Protein AF-A0A929H6L9-F1 (afdb_monomer)

Sequence (49 aa):
MRFGELNEKYPGGVESQAAHLREEGYIVEPGKGKKPPKVKDFEKALVEA

Structure (mmCIF, N/CA/C/O backbone):
data_AF-A0A929H6L9-F1
#
_entry.id   AF-A0A929H6L9-F1
#
loop_
_atom_site.group_PDB
_atom_site.id
_atom_site.type_symbol
_atom_site.label_atom_id
_atom_site.label_alt_id
_atom_site.label_comp_id
_atom_site.label_asym_id
_atom_site.label_entity_id
_atom_site.label_seq_id
_atom_site.pdbx_PDB_ins_code
_atom_site.Cartn_x
_atom_site.Cartn_y
_atom_site.Cartn_z
_atom_site.occupancy
_atom_site.B_iso_or_equiv
_atom_site.auth_seq_id
_atom_site.auth_comp_id
_atom_site.auth_asym_id
_atom_site.auth_atom_id
_atom_site.pdbx_PDB_model_num
ATOM 1 N N . MET A 1 1 ? 6.432 -6.701 8.088 1.00 49.94 1 MET A N 1
ATOM 2 C CA . MET A 1 1 ? 6.015 -5.565 7.236 1.00 49.94 1 MET A CA 1
ATOM 3 C C . MET A 1 1 ? 4.922 -4.816 7.986 1.00 49.94 1 MET A C 1
ATOM 5 O O . MET A 1 1 ? 3.936 -5.452 8.313 1.00 49.94 1 MET A O 1
ATOM 9 N N . ARG A 1 2 ? 5.124 -3.544 8.362 1.00 58.75 2 ARG A N 1
ATOM 10 C CA . ARG A 1 2 ? 4.187 -2.771 9.215 1.00 58.75 2 ARG A CA 1
ATOM 11 C C . ARG A 1 2 ? 3.621 -1.501 8.548 1.00 58.75 2 ARG A C 1
ATOM 13 O O . ARG A 1 2 ? 2.936 -0.747 9.214 1.00 58.75 2 ARG A O 1
ATOM 20 N N . PHE A 1 3 ? 3.883 -1.259 7.259 1.00 70.56 3 PHE A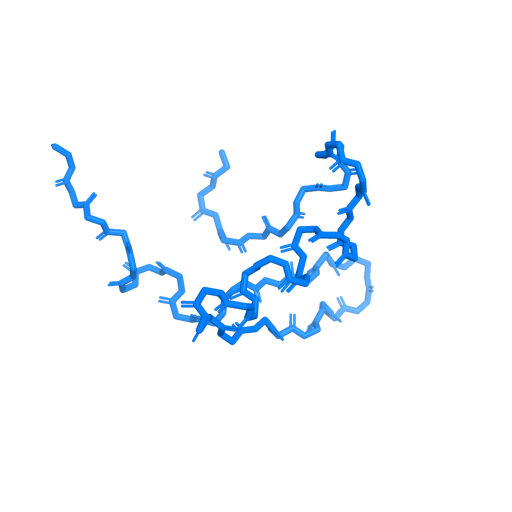 N 1
ATOM 21 C CA . PHE A 1 3 ? 3.677 0.069 6.649 1.00 70.56 3 PHE A CA 1
ATOM 22 C C . PHE A 1 3 ? 2.616 0.145 5.536 1.00 70.56 3 PHE A C 1
ATOM 24 O O . PHE A 1 3 ? 2.558 1.153 4.839 1.00 70.56 3 PHE A O 1
ATOM 31 N N . GLY A 1 4 ? 1.799 -0.895 5.323 1.00 75.25 4 GLY A N 1
ATOM 32 C CA . GLY A 1 4 ? 0.768 -0.884 4.266 1.00 75.25 4 GLY A CA 1
ATOM 33 C C . GLY A 1 4 ? 1.309 -0.758 2.832 1.00 75.25 4 GLY A C 1
ATOM 34 O O . GLY A 1 4 ? 0.553 -0.463 1.907 1.00 75.25 4 GLY A O 1
ATOM 35 N N . GLU A 1 5 ? 2.620 -0.934 2.655 1.00 84.94 5 GLU A N 1
ATOM 36 C CA . GLU A 1 5 ? 3.306 -0.917 1.365 1.00 84.94 5 GLU A CA 1
ATOM 37 C C . GLU A 1 5 ? 2.990 -2.184 0.571 1.00 84.94 5 GLU A C 1
ATOM 39 O O . GLU A 1 5 ? 2.926 -3.287 1.126 1.00 84.94 5 GLU A O 1
ATOM 44 N N . LEU A 1 6 ? 2.826 -2.023 -0.740 1.00 84.88 6 LEU A N 1
ATOM 45 C CA . LEU A 1 6 ? 2.640 -3.145 -1.647 1.00 84.88 6 LEU A CA 1
ATOM 46 C C . LEU A 1 6 ? 3.963 -3.899 -1.815 1.00 84.88 6 LEU A C 1
ATOM 48 O O . LEU A 1 6 ? 5.040 -3.306 -1.906 1.00 84.88 6 LEU A O 1
ATOM 52 N N . ASN A 1 7 ? 3.878 -5.226 -1.839 1.00 80.50 7 ASN A N 1
ATOM 53 C CA . ASN A 1 7 ? 5.041 -6.098 -1.880 1.00 80.50 7 ASN A CA 1
ATOM 54 C C . ASN A 1 7 ? 5.290 -6.558 -3.317 1.00 80.50 7 ASN A C 1
ATOM 56 O O . ASN A 1 7 ? 4.538 -7.362 -3.859 1.00 80.50 7 ASN A O 1
ATOM 60 N N . GLU A 1 8 ? 6.397 -6.112 -3.905 1.00 78.31 8 GLU A N 1
ATOM 61 C CA . GLU A 1 8 ? 6.813 -6.482 -5.266 1.00 78.31 8 GLU A CA 1
ATOM 62 C C . GLU A 1 8 ? 6.974 -7.992 -5.481 1.00 78.31 8 GLU A C 1
ATOM 64 O O . GLU A 1 8 ? 6.874 -8.467 -6.609 1.00 78.31 8 GLU A O 1
ATOM 69 N N . LYS A 1 9 ? 7.197 -8.758 -4.407 1.00 83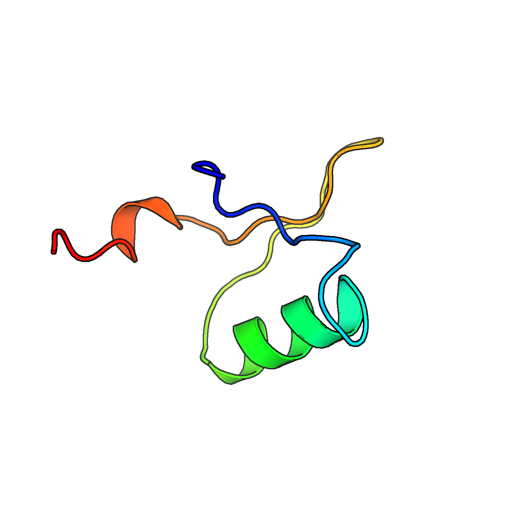.88 9 LYS A N 1
ATOM 70 C CA . LYS A 1 9 ? 7.339 -10.219 -4.460 1.00 83.88 9 LYS A CA 1
ATOM 71 C C . LYS A 1 9 ? 6.010 -10.967 -4.363 1.00 83.88 9 LYS A C 1
ATOM 73 O O . LYS A 1 9 ? 6.017 -12.197 -4.374 1.00 83.88 9 LYS A O 1
ATOM 78 N N . TYR A 1 10 ? 4.889 -10.265 -4.213 1.00 78.44 10 TYR A N 1
ATOM 79 C CA . TYR A 1 10 ? 3.580 -10.904 -4.214 1.00 78.44 10 TYR A CA 1
ATOM 80 C C . TYR A 1 10 ? 3.279 -11.473 -5.612 1.00 78.44 10 TYR A C 1
ATOM 82 O O . TYR A 1 10 ? 3.649 -10.842 -6.607 1.00 78.44 10 TYR A O 1
ATOM 90 N N . PRO A 1 11 ? 2.641 -12.653 -5.729 1.00 82.31 11 PRO A N 1
ATOM 91 C CA . PRO A 1 11 ? 2.269 -13.202 -7.030 1.00 82.31 11 PRO A CA 1
ATOM 92 C C . PRO A 1 11 ? 1.473 -12.187 -7.862 1.00 82.31 11 PRO A C 1
ATOM 94 O O . PRO A 1 11 ? 0.529 -11.578 -7.368 1.00 82.31 11 PRO A O 1
ATOM 97 N N . GLY A 1 12 ? 1.884 -11.973 -9.114 1.00 84.62 12 GLY A N 1
ATOM 98 C CA . GLY A 1 12 ? 1.295 -10.950 -9.991 1.00 84.62 12 GLY A CA 1
ATOM 99 C C . GLY A 1 12 ? 1.847 -9.527 -9.802 1.00 84.62 12 GLY A C 1
A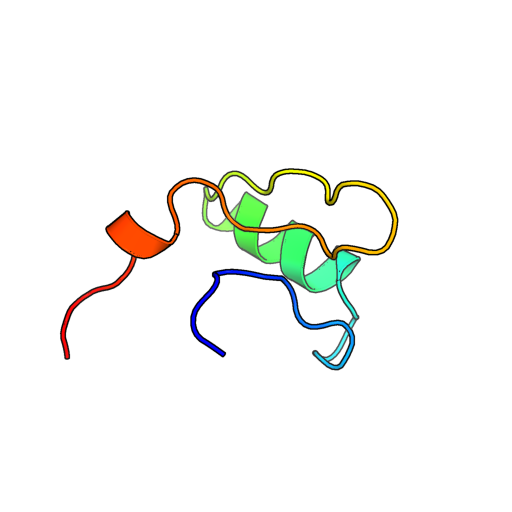TOM 100 O O . GLY A 1 12 ? 1.499 -8.635 -10.577 1.00 84.62 12 GLY A O 1
ATOM 101 N N . GLY A 1 13 ? 2.737 -9.305 -8.832 1.00 89.88 13 GLY A N 1
ATOM 102 C CA . GLY A 1 13 ? 3.426 -8.036 -8.604 1.00 89.88 13 GLY A CA 1
ATOM 103 C C . GLY A 1 13 ? 2.539 -6.921 -8.038 1.00 89.88 13 GLY A C 1
ATOM 104 O O . GLY A 1 13 ? 1.365 -7.112 -7.717 1.00 89.88 13 GLY A O 1
ATOM 105 N N . VAL A 1 14 ? 3.128 -5.727 -7.927 1.00 89.75 14 VAL A N 1
ATOM 106 C CA . VAL A 1 14 ? 2.494 -4.538 -7.325 1.00 89.75 14 VAL A CA 1
ATOM 107 C C . VAL A 1 14 ? 1.203 -4.143 -8.039 1.00 89.75 14 VAL A C 1
ATOM 109 O O . VAL A 1 14 ? 0.227 -3.814 -7.375 1.00 89.75 14 VAL A O 1
ATOM 112 N N . GLU A 1 15 ? 1.167 -4.197 -9.371 1.00 90.19 15 GLU A N 1
ATOM 113 C CA . GLU A 1 15 ? -0.013 -3.778 -10.139 1.00 90.19 15 GLU A CA 1
ATOM 114 C C . GLU A 1 15 ? -1.224 -4.680 -9.877 1.00 90.19 15 GLU A C 1
ATOM 116 O O . GLU A 1 15 ? -2.324 -4.178 -9.644 1.00 90.19 15 GLU A O 1
ATOM 121 N N . SER A 1 16 ? -1.018 -6.000 -9.828 1.00 91.50 16 SER A N 1
ATOM 122 C CA . SER A 1 16 ? -2.098 -6.951 -9.534 1.00 91.50 16 SER A CA 1
ATOM 123 C C . SER A 1 16 ? -2.597 -6.793 -8.100 1.00 91.50 16 SER A C 1
ATOM 125 O O . SER A 1 16 ? -3.802 -6.728 -7.865 1.00 91.50 16 SER A O 1
ATOM 127 N N . GLN A 1 17 ? -1.680 -6.638 -7.136 1.00 90.62 17 GLN A N 1
ATOM 128 C CA . GLN A 1 17 ? -2.055 -6.362 -5.749 1.00 90.62 17 GLN A CA 1
ATOM 129 C C . GLN A 1 17 ? -2.848 -5.047 -5.634 1.00 90.62 17 GLN A C 1
ATOM 131 O O . GLN A 1 17 ? -3.852 -4.988 -4.927 1.00 90.62 17 GLN A O 1
ATOM 136 N N . ALA A 1 18 ? -2.434 -3.995 -6.347 1.00 91.75 18 ALA A N 1
ATOM 137 C CA . ALA A 1 18 ? -3.119 -2.708 -6.343 1.00 91.75 18 ALA A CA 1
ATOM 138 C C . ALA A 1 18 ? -4.512 -2.776 -6.984 1.00 91.75 18 ALA A C 1
ATOM 140 O O . ALA A 1 18 ? -5.409 -2.060 -6.542 1.00 91.75 18 ALA A O 1
ATOM 141 N N . ALA A 1 19 ? -4.698 -3.592 -8.025 1.00 92.38 19 ALA A N 1
ATOM 142 C CA . ALA A 1 19 ? -6.002 -3.811 -8.647 1.00 92.38 19 ALA A CA 1
ATOM 143 C C . ALA A 1 19 ? -6.983 -4.444 -7.652 1.00 92.38 19 ALA A C 1
ATOM 145 O O . ALA A 1 19 ? -8.026 -3.852 -7.388 1.00 92.38 19 ALA A O 1
ATOM 146 N N . HIS A 1 20 ? -6.595 -5.549 -7.012 1.00 91.69 20 HIS A N 1
ATOM 147 C CA . HIS A 1 20 ? -7.434 -6.221 -6.015 1.00 91.69 20 HIS A CA 1
ATOM 148 C C . HIS A 1 20 ? -7.794 -5.314 -4.834 1.00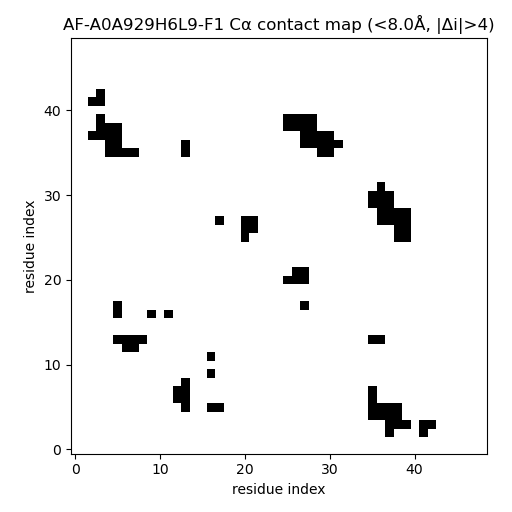 91.69 20 HIS A C 1
ATOM 150 O O . HIS A 1 20 ? -8.955 -5.220 -4.454 1.00 91.69 20 HIS A O 1
ATOM 156 N N . LEU A 1 21 ? -6.828 -4.555 -4.308 1.00 91.50 21 LEU A N 1
ATOM 157 C CA . LEU A 1 21 ? -7.096 -3.609 -3.221 1.00 91.50 21 LEU A CA 1
ATOM 158 C C . LEU A 1 21 ? -8.111 -2.529 -3.625 1.00 91.50 21 LEU A C 1
ATOM 160 O O . LEU A 1 21 ? -8.953 -2.144 -2.818 1.00 91.50 21 LEU A O 1
ATOM 164 N N . ARG A 1 22 ? -8.065 -2.045 -4.871 1.00 92.94 22 ARG A N 1
ATOM 165 C CA . ARG A 1 22 ? -9.060 -1.085 -5.376 1.00 92.94 22 ARG A CA 1
ATOM 166 C C . ARG A 1 22 ? -10.434 -1.725 -5.563 1.00 92.94 22 ARG A C 1
ATOM 168 O O . ARG A 1 22 ? -11.426 -1.068 -5.268 1.00 92.94 22 ARG A O 1
ATOM 175 N N . GLU A 1 23 ? -10.495 -2.978 -6.014 1.00 94.81 23 GLU A N 1
ATOM 176 C CA . GLU A 1 23 ? -11.743 -3.753 -6.119 1.00 94.81 23 GLU A CA 1
ATOM 177 C C . GLU A 1 23 ? -12.398 -3.965 -4.745 1.00 94.81 23 GLU A C 1
ATOM 179 O O . GLU A 1 23 ? -13.616 -3.866 -4.622 1.00 94.81 23 GLU A O 1
ATOM 184 N N . GLU A 1 24 ? -11.593 -4.163 -3.700 1.00 91.75 24 GLU A N 1
ATOM 185 C CA . GLU A 1 24 ? -12.042 -4.246 -2.303 1.00 91.75 24 GLU A CA 1
ATOM 186 C C . GLU A 1 24 ? -12.461 -2.885 -1.708 1.00 91.75 24 GLU A C 1
ATOM 188 O O . GLU A 1 24 ? -13.022 -2.831 -0.614 1.00 91.75 24 GLU A O 1
ATOM 193 N N . GLY A 1 25 ? -12.222 -1.777 -2.420 1.00 91.69 25 GLY A N 1
ATOM 194 C CA . GLY A 1 25 ? -12.601 -0.423 -2.006 1.00 91.69 25 GLY A CA 1
ATOM 195 C C . GLY A 1 25 ? -11.497 0.376 -1.305 1.00 91.69 25 GLY A C 1
ATOM 196 O O . GLY A 1 25 ? -11.754 1.482 -0.822 1.00 91.69 25 GLY A O 1
ATOM 197 N N . TYR A 1 26 ? -10.261 -0.126 -1.265 1.00 92.81 26 TYR A N 1
ATOM 198 C CA . TYR A 1 26 ? -9.128 0.617 -0.720 1.00 92.81 26 TYR A CA 1
ATOM 199 C C . TYR A 1 26 ? -8.581 1.647 -1.711 1.00 92.81 26 TYR A C 1
ATOM 201 O O . TYR A 1 26 ? -8.503 1.443 -2.924 1.00 92.81 26 TYR A O 1
ATOM 209 N N . ILE A 1 27 ? -8.098 2.760 -1.163 1.00 93.75 27 ILE A N 1
ATOM 210 C CA . ILE A 1 27 ? -7.377 3.775 -1.929 1.00 93.75 27 ILE A CA 1
ATOM 211 C C . ILE A 1 27 ? -5.884 3.439 -1.887 1.00 93.75 27 ILE A C 1
ATOM 213 O O . ILE A 1 27 ? -5.278 3.441 -0.818 1.00 93.75 27 ILE A O 1
ATOM 217 N N . VAL A 1 28 ? -5.276 3.195 -3.050 1.00 93.00 28 VAL A N 1
ATOM 218 C CA . VAL A 1 28 ? -3.823 2.986 -3.185 1.00 93.00 28 VAL A CA 1
ATOM 219 C C . VAL A 1 28 ? -3.164 4.277 -3.669 1.00 93.00 28 VAL A C 1
ATOM 221 O O . VAL A 1 28 ? -3.428 4.736 -4.782 1.00 93.00 28 VAL A O 1
ATOM 224 N N . GLU A 1 29 ? -2.295 4.860 -2.843 1.00 93.94 29 GLU A N 1
ATOM 225 C CA . GLU A 1 29 ? -1.497 6.035 -3.195 1.00 93.94 29 GLU A CA 1
ATOM 226 C C . GLU A 1 29 ? -0.227 5.619 -3.952 1.00 93.94 29 GLU A C 1
ATOM 228 O O . GLU A 1 29 ? 0.448 4.666 -3.543 1.00 93.94 29 GLU A O 1
ATOM 233 N N . PRO A 1 30 ? 0.151 6.343 -5.022 1.00 90.56 30 PRO A N 1
ATOM 234 C CA . PRO A 1 30 ? 1.399 6.080 -5.720 1.00 90.56 30 PRO A CA 1
ATOM 235 C C . PRO A 1 30 ? 2.597 6.316 -4.796 1.00 90.56 30 PRO A C 1
ATOM 237 O O . PRO A 1 30 ? 2.629 7.254 -3.990 1.00 90.56 30 PRO A O 1
ATOM 240 N N . GLY A 1 31 ? 3.609 5.465 -4.940 1.00 88.56 31 GLY A N 1
ATOM 241 C CA . GLY A 1 31 ? 4.883 5.643 -4.262 1.00 88.56 31 GLY A CA 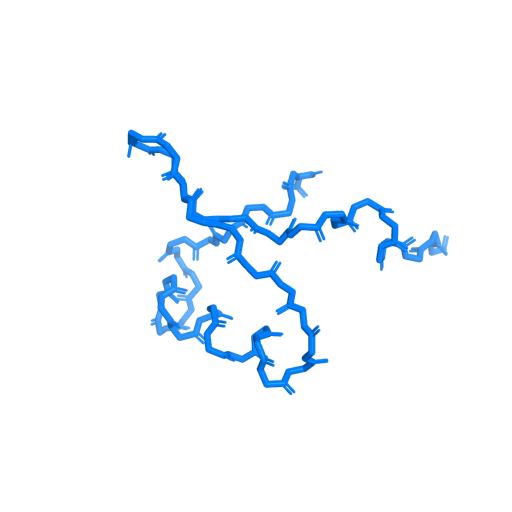1
ATOM 242 C C . GLY A 1 31 ? 5.620 6.889 -4.760 1.00 88.56 31 GLY A C 1
ATOM 243 O O . GLY A 1 31 ? 5.466 7.315 -5.905 1.00 88.56 31 GLY A O 1
ATOM 244 N N . LYS A 1 32 ? 6.437 7.502 -3.896 1.00 88.25 32 LYS A N 1
ATOM 245 C CA . LYS A 1 32 ? 7.324 8.615 -4.278 1.00 88.25 32 LYS A CA 1
ATOM 246 C C . LYS A 1 32 ? 8.741 8.095 -4.517 1.00 88.25 32 LYS A C 1
ATOM 248 O O . LYS A 1 32 ? 9.344 7.511 -3.616 1.00 88.25 32 LYS A O 1
ATOM 253 N N . GLY A 1 33 ? 9.301 8.365 -5.697 1.00 88.56 33 GLY A N 1
ATOM 254 C CA . GLY A 1 33 ? 10.655 7.936 -6.059 1.00 88.56 33 GLY A CA 1
ATOM 255 C C . GLY A 1 33 ? 10.758 6.413 -6.161 1.00 88.56 33 GLY A C 1
ATOM 256 O O . GLY A 1 33 ? 10.005 5.799 -6.902 1.00 88.56 33 GLY A O 1
ATOM 257 N N . LYS A 1 34 ? 11.681 5.806 -5.402 1.00 86.31 34 LYS A N 1
ATOM 258 C CA . LYS A 1 34 ? 11.886 4.343 -5.354 1.00 86.31 34 LYS A CA 1
ATOM 259 C C . LYS A 1 34 ? 10.983 3.618 -4.349 1.00 86.31 34 LYS A C 1
ATOM 261 O O . LYS A 1 34 ? 11.207 2.446 -4.070 1.00 86.31 34 LYS A O 1
ATOM 266 N N . LYS A 1 35 ? 10.040 4.324 -3.722 1.00 86.56 35 LYS A N 1
ATOM 267 C CA . LYS A 1 35 ? 9.128 3.706 -2.757 1.00 86.56 35 LYS A CA 1
ATOM 268 C C . LYS A 1 35 ? 7.990 3.005 -3.498 1.00 86.56 35 LYS A C 1
ATOM 270 O O . LYS A 1 35 ? 7.500 3.579 -4.472 1.00 86.56 35 LYS A O 1
ATOM 275 N N . PRO A 1 36 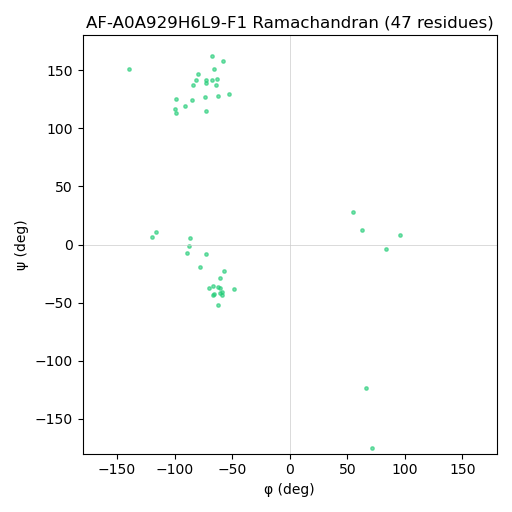? 7.540 1.832 -3.029 1.00 87.81 36 PRO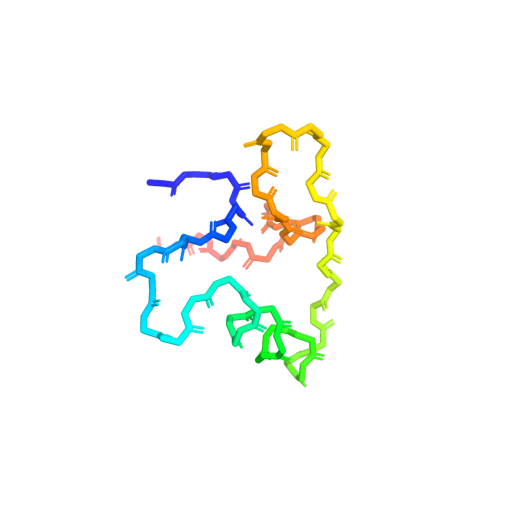 A N 1
ATOM 276 C CA . PRO A 1 36 ? 6.367 1.181 -3.591 1.00 87.81 36 PRO A CA 1
ATOM 277 C C . PRO A 1 36 ? 5.091 1.994 -3.296 1.00 87.81 36 PRO A C 1
ATOM 279 O O . PRO A 1 36 ? 5.083 2.847 -2.396 1.00 87.81 36 PRO A O 1
ATOM 282 N N . PRO A 1 37 ? 3.996 1.751 -4.037 1.00 92.19 37 PRO A N 1
ATOM 28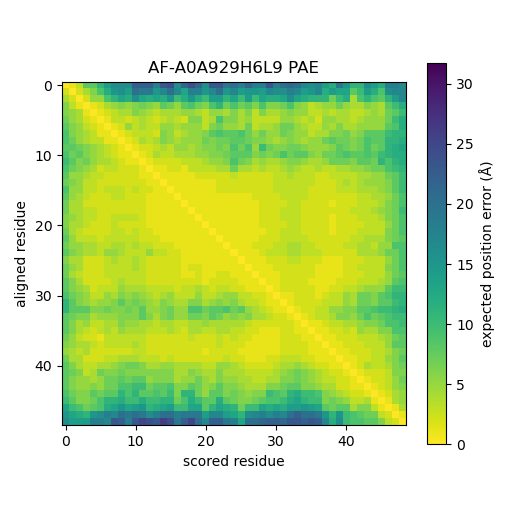3 C CA . PRO A 1 37 ? 2.670 2.227 -3.669 1.00 92.19 37 PRO A CA 1
ATOM 284 C C . PRO A 1 37 ? 2.256 1.722 -2.285 1.00 92.19 37 PRO A C 1
ATOM 286 O O . PRO A 1 37 ? 2.749 0.701 -1.797 1.00 92.19 3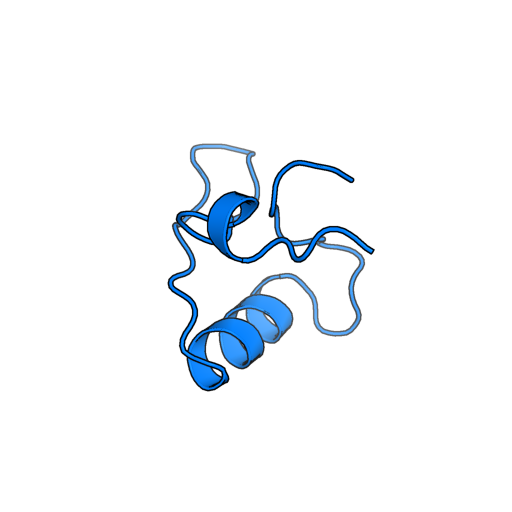7 PRO A O 1
ATOM 289 N N . LYS A 1 38 ? 1.320 2.431 -1.660 1.00 92.38 38 LYS A N 1
ATOM 290 C CA . LYS A 1 38 ? 0.838 2.123 -0.309 1.00 92.38 38 LYS A CA 1
ATOM 291 C C . LYS A 1 38 ? -0.669 2.298 -0.207 1.00 92.38 38 LYS A C 1
ATOM 293 O O . LYS A 1 38 ? -1.246 3.149 -0.884 1.00 92.38 38 LYS A O 1
ATOM 298 N N . VAL A 1 39 ? -1.301 1.533 0.672 1.00 92.00 39 VAL A N 1
ATOM 299 C CA . VAL A 1 39 ? -2.714 1.732 1.010 1.00 92.00 39 VAL A CA 1
ATOM 300 C C . VAL A 1 39 ? -2.853 2.977 1.886 1.00 92.00 39 VAL A C 1
ATOM 302 O O . VAL A 1 39 ? -2.166 3.131 2.899 1.00 92.00 39 VAL A O 1
ATOM 305 N N . LYS A 1 40 ? -3.730 3.895 1.482 1.00 90.75 40 LYS A N 1
ATOM 306 C CA . LYS A 1 40 ? -4.059 5.090 2.257 1.00 90.75 40 LYS A CA 1
ATOM 307 C C . LYS A 1 40 ? -4.731 4.686 3.566 1.00 90.75 40 LYS A C 1
ATOM 309 O O . LYS A 1 40 ? -5.602 3.825 3.559 1.00 90.75 40 LYS A O 1
ATOM 314 N N . ASP A 1 41 ? -4.345 5.336 4.665 1.00 86.50 41 ASP A N 1
ATOM 315 C CA . ASP A 1 41 ? -4.937 5.104 5.990 1.00 86.50 41 ASP A CA 1
ATOM 316 C C . ASP A 1 41 ? -4.898 3.623 6.431 1.00 86.50 41 ASP A C 1
ATOM 318 O O . ASP A 1 41 ? -5.735 3.194 7.220 1.00 86.50 41 ASP A O 1
ATOM 322 N N . PHE A 1 42 ? -3.915 2.843 5.954 1.00 84.44 42 PHE A N 1
ATOM 323 C CA . PHE A 1 42 ? -3.780 1.409 6.250 1.00 84.44 42 PHE A CA 1
ATOM 324 C C . PHE A 1 42 ? -3.902 1.081 7.745 1.00 84.44 42 PHE A C 1
ATOM 326 O O . PHE A 1 42 ? -4.531 0.099 8.117 1.00 84.44 42 PHE A O 1
ATOM 333 N N . GLU A 1 43 ? -3.350 1.934 8.608 1.00 81.88 43 GLU A N 1
ATOM 334 C CA . GLU A 1 43 ? -3.403 1.764 10.063 1.00 81.88 43 GLU A CA 1
ATOM 335 C C . GLU A 1 43 ? -4.835 1.750 10.620 1.00 81.88 43 GLU A C 1
ATOM 337 O O . GLU A 1 43 ? -5.088 1.077 11.610 1.00 81.88 43 GLU A O 1
ATOM 342 N N . LYS A 1 44 ? -5.792 2.430 9.972 1.00 80.19 44 LYS A N 1
ATOM 343 C CA . LYS A 1 44 ? -7.214 2.402 10.361 1.00 80.19 44 LYS A CA 1
ATOM 344 C C . LYS A 1 44 ? -7.931 1.129 9.914 1.00 80.19 44 LYS A C 1
ATOM 346 O O . LYS A 1 44 ? -9.000 0.829 10.432 1.00 80.19 44 LYS A O 1
ATOM 351 N N . ALA A 1 45 ? -7.371 0.421 8.937 1.00 73.56 45 ALA A N 1
ATOM 352 C CA . ALA A 1 45 ? -7.875 -0.864 8.466 1.00 73.56 45 ALA A CA 1
ATOM 353 C C . ALA A 1 45 ? -7.274 -2.048 9.247 1.00 73.56 45 ALA A C 1
ATOM 355 O O . ALA A 1 45 ? -7.699 -3.186 9.054 1.00 73.56 45 ALA A O 1
ATOM 356 N N . LEU A 1 46 ? -6.295 -1.802 10.127 1.00 77.44 46 LEU A N 1
ATOM 357 C CA . LEU A 1 46 ? -5.768 -2.824 11.023 1.00 77.44 46 LEU A CA 1
ATOM 358 C C . LEU A 1 46 ? -6.796 -3.118 12.118 1.00 77.44 46 LEU A C 1
ATOM 360 O O . LEU A 1 46 ? -7.086 -2.271 12.958 1.00 77.44 46 LEU A O 1
ATOM 364 N N . VAL A 1 47 ? -7.319 -4.340 12.122 1.00 70.00 47 VAL A N 1
ATOM 365 C CA . VAL A 1 47 ? -8.041 -4.883 13.273 1.00 70.00 47 VAL A CA 1
ATOM 366 C C . VAL A 1 47 ? -6.992 -5.472 14.216 1.00 70.00 47 VAL A C 1
ATOM 368 O O . VAL A 1 47 ? -6.173 -6.286 13.783 1.00 70.00 47 VAL A O 1
ATOM 371 N N . GLU A 1 48 ? -6.969 -5.035 15.478 1.00 62.75 48 GLU A N 1
ATOM 372 C CA . GLU A 1 48 ? -6.163 -5.708 16.503 1.00 62.75 48 GLU A CA 1
ATOM 373 C C . GLU A 1 48 ? -6.686 -7.141 16.672 1.00 62.75 48 GLU A C 1
ATOM 375 O O . GLU A 1 48 ? -7.893 -7.353 16.797 1.00 62.75 48 GLU A O 1
ATOM 380 N N . ALA A 1 49 ? -5.777 -8.114 16.580 1.00 56.69 49 ALA A N 1
ATOM 381 C CA . ALA A 1 49 ? -6.078 -9.543 16.657 1.00 56.69 49 ALA A CA 1
ATOM 382 C C . ALA A 1 49 ? -6.156 -10.038 18.105 1.00 56.69 49 ALA A C 1
ATOM 384 O O . ALA A 1 49 ? -5.364 -9.535 18.936 1.00 56.69 49 ALA A O 1
#

Radius of gyration: 10.71 Å; Cα contacts (8 Å, |Δi|>4): 54; chains: 1; bounding box: 24×22×27 Å

Secondary structure (DSSP, 8-state):
--S-B--TTSTTHHHHHHHHHHHTTPPEEPPPTTPPPEETTHHHH----

Nearest PDB structures (foldseek):
  3tj8-assembly1_A  TM=6.734E-01  e=3.776E+00  Helicobacter pylori
  2k7j-assembly1_A  TM=3.451E-01  e=7.852E+00  Homo sapiens

Solvent-accessible surface area (backbone atoms only — not comparable to full-atom values): 3104 Å² total; per-residue (Å²): 140,92,74,49,57,54,52,68,84,42,87,76,26,46,67,48,52,51,48,53,41,43,74,76,68,47,54,72,43,81,39,69,86,93,44,60,35,29,44,60,69,39,77,78,71,59,73,88,127

Mean predicted aligned error: 5.13 Å

Foldseek 3Di:
DPFQFFDQPPVVGLVVVCVVCVVVPWDWACDDDPGGIGTPPVVVVDDDD

pLDDT: mean 84.36, std 10.3, range [49.94, 94.81]